Protein AF-A0A060CB45-F1 (afdb_monomer_lite)

Structure (mmCIF, N/CA/C/O backbone):
data_AF-A0A060CB45-F1
#
_entry.id   AF-A0A060CB45-F1
#
loop_
_atom_site.group_PDB
_atom_site.id
_atom_site.type_symbol
_atom_site.label_atom_id
_atom_site.label_alt_id
_atom_site.label_comp_id
_atom_site.label_asym_id
_atom_site.label_entity_id
_atom_site.label_seq_id
_atom_site.pdbx_PDB_ins_code
_atom_site.Cartn_x
_atom_site.Cartn_y
_atom_site.Cartn_z
_atom_site.occupancy
_atom_site.B_iso_or_equiv
_atom_site.auth_seq_id
_atom_site.auth_comp_id
_atom_site.auth_asym_id
_atom_site.auth_atom_id
_atom_site.pdbx_PDB_model_num
ATOM 1 N N . MET A 1 1 ? -55.583 12.728 65.890 1.00 59.62 1 MET A N 1
ATOM 2 C CA . MET A 1 1 ? -54.733 13.606 65.044 1.00 59.62 1 MET A CA 1
ATOM 3 C C . MET A 1 1 ? -53.319 13.067 64.769 1.00 59.62 1 MET A C 1
ATOM 5 O O . MET A 1 1 ? -52.770 13.434 63.740 1.00 59.62 1 MET A O 1
ATOM 9 N N . TYR A 1 2 ? -52.746 12.166 65.583 1.00 54.78 2 TYR A N 1
ATOM 10 C CA . TYR A 1 2 ? -51.365 11.665 65.411 1.00 54.78 2 TYR A CA 1
ATOM 11 C C . TYR A 1 2 ? -51.127 10.718 64.213 1.00 54.78 2 TYR A C 1
ATOM 13 O O . TYR A 1 2 ? -50.103 10.828 63.542 1.00 54.78 2 TYR A O 1
ATOM 21 N N . ALA A 1 3 ? -52.083 9.846 63.871 1.00 57.75 3 ALA A N 1
ATOM 22 C CA . ALA A 1 3 ? -51.916 8.872 62.779 1.00 57.75 3 ALA A CA 1
ATOM 23 C C . ALA A 1 3 ? -51.720 9.521 61.389 1.00 57.75 3 ALA A C 1
ATOM 25 O O . ALA A 1 3 ? -50.944 9.035 60.569 1.00 57.75 3 ALA A O 1
ATOM 26 N N . LYS A 1 4 ? -52.358 10.676 61.142 1.00 62.44 4 LYS A N 1
ATOM 27 C CA . LYS A 1 4 ? -52.249 11.425 59.875 1.00 62.44 4 LYS A CA 1
ATOM 28 C C . LYS A 1 4 ? -50.863 12.058 59.675 1.00 62.44 4 LYS A C 1
ATOM 30 O O . LYS A 1 4 ? -50.455 12.295 58.541 1.00 62.44 4 LYS A O 1
ATOM 35 N N . TRP A 1 5 ? -50.148 12.343 60.764 1.00 57.47 5 TRP A N 1
ATOM 36 C CA . TRP A 1 5 ? -48.820 12.958 60.726 1.00 57.47 5 TRP A CA 1
ATOM 37 C C . TRP A 1 5 ? -47.716 11.920 60.481 1.00 57.47 5 TRP A C 1
ATOM 39 O O . TRP A 1 5 ? -46.849 12.138 59.636 1.00 57.47 5 TRP A O 1
ATOM 49 N N . LEU A 1 6 ? -47.815 10.746 61.115 1.00 58.94 6 LEU A N 1
ATOM 50 C CA . LEU A 1 6 ? -46.889 9.628 60.894 1.00 58.94 6 LEU A CA 1
ATOM 51 C C . LEU A 1 6 ? -46.945 9.097 59.452 1.00 58.94 6 LEU A C 1
ATOM 53 O O . LEU A 1 6 ? -45.901 8.830 58.863 1.00 58.94 6 LEU A O 1
ATOM 57 N N . GLY A 1 7 ? -48.134 9.046 58.838 1.00 64.94 7 GLY A N 1
ATOM 58 C CA . GLY A 1 7 ? -48.280 8.666 57.427 1.00 64.94 7 GLY A CA 1
ATOM 59 C C . GLY A 1 7 ? -47.554 9.611 56.459 1.00 64.94 7 GLY A C 1
ATOM 60 O O . GLY A 1 7 ? -46.911 9.152 55.521 1.00 64.94 7 GLY A O 1
ATOM 61 N N . LYS A 1 8 ? -47.566 10.929 56.712 1.00 63.03 8 LYS A N 1
ATOM 62 C CA . LYS A 1 8 ? -46.838 11.908 55.878 1.00 63.03 8 LYS A CA 1
ATOM 63 C C . LYS A 1 8 ? -45.316 11.777 55.993 1.00 63.03 8 LYS A C 1
ATOM 65 O O . LYS A 1 8 ? -44.622 11.972 55.000 1.00 63.03 8 LYS A O 1
ATOM 70 N N . LEU A 1 9 ? -44.808 11.445 57.181 1.00 61.69 9 LEU A N 1
ATOM 71 C CA . LEU A 1 9 ? -43.382 11.188 57.418 1.00 61.69 9 LEU A CA 1
ATOM 72 C C . LEU A 1 9 ? -42.905 9.874 56.793 1.00 61.69 9 LEU A C 1
ATOM 74 O O . LEU A 1 9 ? -41.759 9.789 56.359 1.00 61.69 9 LEU A O 1
ATOM 78 N N . ASN A 1 10 ? -43.763 8.853 56.742 1.00 67.50 10 ASN A N 1
ATOM 79 C CA . ASN A 1 10 ? -43.416 7.586 56.101 1.00 67.50 10 ASN A CA 1
ATOM 80 C C . ASN A 1 10 ? -43.359 7.739 54.574 1.00 67.50 10 ASN A C 1
ATOM 82 O O . ASN A 1 10 ? -42.375 7.351 53.953 1.00 67.50 10 ASN A O 1
ATOM 86 N N . VAL A 1 11 ? -44.345 8.435 53.995 1.00 67.12 11 VAL A N 1
ATOM 87 C CA . VAL A 1 11 ? -44.376 8.759 52.560 1.00 67.12 11 VAL A CA 1
ATOM 88 C C . VAL A 1 11 ? -43.182 9.630 52.154 1.00 67.12 11 VAL A C 1
ATOM 90 O O . VAL A 1 11 ? -42.580 9.394 51.111 1.00 67.12 11 VAL A O 1
ATOM 93 N N . SER A 1 12 ? -42.777 10.616 52.966 1.00 69.81 12 SER A N 1
ATOM 94 C CA . SER A 1 12 ? -41.615 11.451 52.628 1.00 69.81 12 SER A CA 1
ATOM 95 C C . SER A 1 12 ? -40.293 10.675 52.652 1.00 69.81 12 SER A C 1
ATOM 97 O O . SER A 1 12 ? -39.452 10.894 51.779 1.00 69.81 12 SER A O 1
ATOM 99 N N . LYS A 1 13 ? -40.121 9.739 53.597 1.00 69.19 13 LYS A N 1
ATOM 100 C CA . LYS A 1 13 ? -38.962 8.833 53.652 1.00 69.19 13 LYS A CA 1
ATOM 101 C C . LYS A 1 13 ? -38.937 7.860 52.473 1.00 69.19 13 LYS A C 1
ATOM 103 O O . LYS A 1 13 ? -37.886 7.696 51.864 1.00 69.19 13 LYS A O 1
ATOM 108 N N . GLU A 1 14 ? -40.073 7.270 52.109 1.00 74.25 14 GLU A N 1
ATOM 109 C CA . GLU A 1 14 ? -40.184 6.388 50.937 1.00 74.25 14 GLU A CA 1
ATOM 110 C C . GLU A 1 14 ? -39.844 7.125 49.635 1.00 74.25 14 GLU A C 1
ATOM 112 O O . GLU A 1 14 ? -39.063 6.627 48.824 1.00 74.25 14 GLU A O 1
ATOM 117 N N . VAL A 1 15 ? -40.334 8.357 49.468 1.00 72.50 15 VAL A N 1
ATOM 118 C CA . VAL A 1 15 ? -40.011 9.198 48.306 1.00 72.50 15 VAL A CA 1
ATOM 119 C C . VAL A 1 15 ? -38.529 9.586 48.282 1.00 72.50 15 VAL A C 1
ATOM 121 O O . VAL A 1 15 ? -37.917 9.590 47.214 1.00 72.50 15 VAL A O 1
ATOM 124 N N . TYR A 1 16 ? -37.928 9.900 49.434 1.00 76.38 16 TYR A N 1
ATOM 125 C CA . TYR A 1 16 ? -36.497 10.205 49.527 1.00 76.38 16 TYR A CA 1
ATOM 126 C C . TYR A 1 16 ? -35.634 8.985 49.172 1.00 76.38 16 TYR A C 1
ATOM 128 O O . TYR A 1 16 ? -34.713 9.099 48.364 1.00 76.38 16 TYR A O 1
ATOM 136 N N . ASN A 1 17 ? -35.988 7.807 49.690 1.00 80.00 17 ASN A N 1
ATOM 137 C CA . ASN A 1 17 ? -35.312 6.548 49.387 1.00 80.00 17 ASN A CA 1
ATOM 138 C C . ASN A 1 17 ? -35.435 6.188 47.901 1.00 80.00 17 ASN A C 1
ATOM 140 O O . ASN A 1 17 ? -34.450 5.793 47.287 1.00 80.00 17 ASN A O 1
ATOM 144 N N . MET A 1 18 ? -36.602 6.400 47.287 1.00 79.62 18 MET A N 1
ATOM 145 C CA . MET A 1 18 ? -36.808 6.157 45.856 1.00 79.62 18 MET A CA 1
ATOM 146 C C . MET A 1 18 ? -35.957 7.088 44.979 1.00 79.62 18 MET A C 1
ATOM 148 O O . MET A 1 18 ? -35.384 6.646 43.986 1.00 79.62 18 MET A O 1
ATOM 152 N N . LYS A 1 19 ? -35.806 8.362 45.367 1.00 79.81 19 LYS A N 1
ATOM 153 C CA . LYS A 1 19 ? -34.902 9.304 44.685 1.00 79.81 19 LYS A CA 1
ATOM 154 C C . LYS A 1 19 ? -33.435 8.912 44.853 1.00 79.81 19 LYS A C 1
ATOM 156 O O . LYS A 1 19 ? -32.686 8.975 43.884 1.00 79.81 19 LYS A O 1
ATOM 161 N N . ALA A 1 20 ? -33.032 8.481 46.047 1.00 80.25 20 ALA A N 1
ATOM 162 C CA . ALA A 1 20 ? -31.672 8.016 46.311 1.00 80.25 20 ALA A CA 1
ATOM 163 C C . ALA A 1 20 ? -31.335 6.751 45.502 1.00 80.25 20 ALA A C 1
ATOM 165 O O . ALA A 1 20 ? -30.271 6.678 44.893 1.00 80.25 20 ALA A O 1
ATOM 166 N N . VAL A 1 21 ? -32.270 5.799 45.418 1.00 83.06 21 VAL A N 1
ATOM 167 C CA . VAL A 1 21 ? -32.146 4.592 44.586 1.00 83.06 21 VAL A CA 1
ATOM 168 C C . VAL A 1 21 ? -32.058 4.959 43.105 1.00 83.06 21 VAL A C 1
ATOM 170 O O . VAL A 1 21 ? -31.190 4.451 42.402 1.00 83.06 21 VAL A O 1
ATOM 173 N N . PHE A 1 22 ? -32.888 5.892 42.634 1.00 81.88 22 PHE A N 1
ATOM 174 C CA . PHE A 1 22 ? -32.831 6.374 41.255 1.00 81.88 22 PHE A CA 1
ATOM 175 C C . PHE A 1 22 ? -31.478 7.028 40.926 1.00 81.88 22 PHE A C 1
ATOM 177 O O . PHE A 1 22 ? -30.876 6.713 39.904 1.00 81.88 22 PHE A O 1
ATOM 184 N N . VAL A 1 23 ? -30.948 7.878 41.811 1.00 84.19 23 VAL A N 1
ATOM 185 C CA . VAL A 1 23 ? -29.626 8.512 41.642 1.00 84.19 23 VAL A CA 1
ATOM 186 C C . VAL A 1 23 ? -28.489 7.484 41.670 1.00 84.19 23 VAL A C 1
ATOM 188 O O . VAL A 1 23 ? -27.546 7.600 40.883 1.00 84.19 23 VAL A O 1
ATOM 191 N N . ALA A 1 24 ? -28.580 6.458 42.520 1.00 84.69 24 ALA A N 1
ATOM 192 C CA . ALA A 1 24 ? -27.600 5.374 42.575 1.00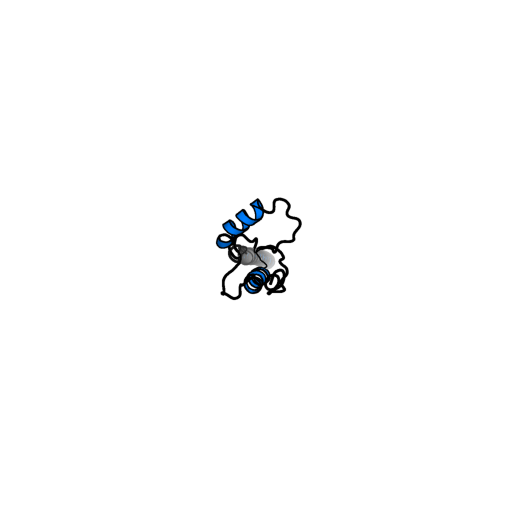 84.69 24 ALA A CA 1
ATOM 193 C C . ALA A 1 24 ? -27.604 4.535 41.286 1.00 84.69 24 ALA A C 1
ATOM 195 O O . ALA A 1 24 ? -26.541 4.261 40.731 1.00 84.69 24 ALA A O 1
ATOM 196 N N . ILE A 1 25 ? -28.789 4.200 40.762 1.00 86.19 25 ILE A N 1
ATOM 197 C CA . ILE A 1 25 ? -28.942 3.482 39.489 1.00 86.19 25 ILE A CA 1
ATOM 198 C C . ILE A 1 25 ? -28.383 4.319 38.336 1.00 86.19 25 ILE A C 1
ATOM 200 O O . ILE A 1 25 ? -27.604 3.808 37.540 1.00 86.19 25 ILE A O 1
ATOM 204 N N . MET A 1 26 ? -28.709 5.611 38.264 1.00 83.19 26 MET A N 1
ATOM 205 C CA . MET A 1 26 ? -28.212 6.481 37.192 1.00 83.19 26 MET A CA 1
ATOM 206 C C . MET A 1 26 ? -26.689 6.654 37.246 1.00 83.19 26 MET A C 1
ATOM 208 O O . MET A 1 26 ? -26.035 6.592 36.210 1.00 83.19 26 MET A O 1
ATOM 212 N N . SER A 1 27 ? -26.107 6.784 38.441 1.00 79.50 27 SER A N 1
ATOM 213 C CA . SER A 1 27 ? -24.646 6.828 38.616 1.00 79.50 27 SER A CA 1
ATOM 214 C C . SER A 1 27 ? -23.973 5.528 38.162 1.00 79.50 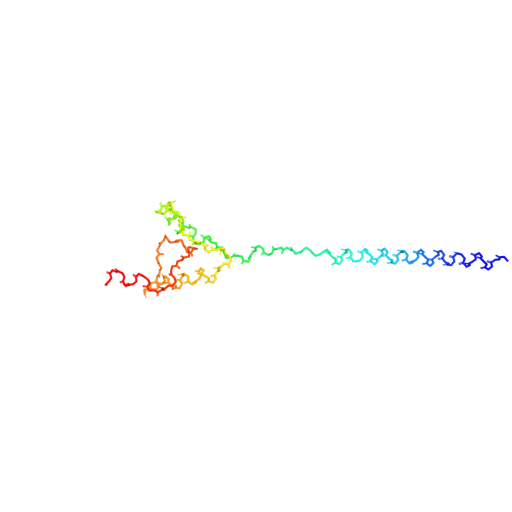27 SER A C 1
ATOM 216 O O . SER A 1 27 ? -22.934 5.562 37.504 1.00 79.50 27 SER A O 1
ATOM 218 N N . PHE A 1 28 ? -24.588 4.378 38.455 1.00 79.31 28 PHE A N 1
ATOM 219 C CA . PHE A 1 28 ? -24.098 3.074 38.009 1.00 79.31 28 PHE A CA 1
ATOM 220 C C . PHE A 1 28 ? -24.219 2.904 36.487 1.00 79.31 28 PHE A C 1
ATOM 222 O O . PHE A 1 28 ? -23.293 2.419 35.847 1.00 79.31 28 PHE A O 1
ATOM 229 N N . LEU A 1 29 ? -25.310 3.377 35.879 1.00 79.81 29 LEU A N 1
ATOM 230 C CA . LEU A 1 29 ? -25.504 3.341 34.426 1.00 79.81 29 LEU A CA 1
ATOM 231 C C . LEU A 1 29 ? -24.500 4.231 33.677 1.00 79.81 29 LEU A C 1
ATOM 233 O O . LEU A 1 29 ? -23.981 3.819 32.644 1.00 79.81 29 LEU A O 1
ATOM 237 N N . VAL A 1 30 ? -24.170 5.412 34.204 1.00 78.25 30 VAL A N 1
ATOM 238 C CA . VAL A 1 30 ? -23.133 6.290 33.626 1.00 78.25 30 VAL A CA 1
ATOM 239 C C . VAL A 1 30 ? -21.747 5.635 33.696 1.00 78.25 30 VAL A C 1
ATOM 241 O O . VAL A 1 30 ? -20.973 5.712 32.741 1.00 78.25 30 VAL A O 1
ATOM 244 N N . PHE A 1 31 ? -21.453 4.927 34.790 1.00 72.44 31 PHE A N 1
ATOM 245 C CA . PHE A 1 31 ? -20.225 4.142 34.927 1.00 72.44 31 PHE A CA 1
ATOM 246 C C . PHE A 1 31 ? -20.159 2.983 33.916 1.00 72.44 31 PHE A C 1
ATOM 248 O O . PHE A 1 31 ? -19.118 2.769 33.300 1.00 72.44 31 PHE A O 1
ATOM 255 N N . LEU A 1 32 ? -21.276 2.285 33.671 1.00 69.12 32 LEU A N 1
ATOM 256 C CA . LEU A 1 32 ? -21.343 1.184 32.698 1.00 69.12 32 LEU A CA 1
ATOM 257 C C . LEU A 1 32 ? -21.168 1.628 31.236 1.00 69.12 32 LEU A C 1
ATOM 259 O O . LEU A 1 32 ? -20.725 0.830 30.416 1.00 69.12 32 LEU A O 1
ATOM 263 N N . PHE A 1 33 ? -21.478 2.882 30.902 1.00 65.38 33 PHE A N 1
ATOM 264 C CA . PHE A 1 33 ? -21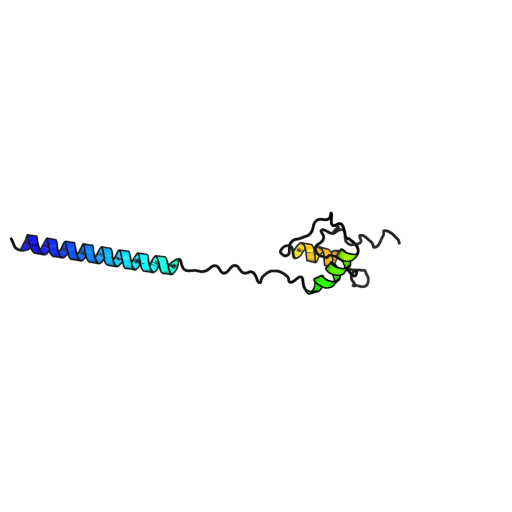.281 3.425 29.550 1.00 65.38 33 PHE A CA 1
ATOM 265 C C . PHE A 1 33 ? -19.883 4.009 29.303 1.00 65.38 33 PHE A C 1
ATOM 267 O O . PHE A 1 33 ? -19.590 4.453 28.193 1.00 65.38 33 PHE A O 1
ATOM 274 N N . SER A 1 34 ? -18.994 3.983 30.299 1.00 66.69 34 SER A N 1
ATOM 275 C CA . SER A 1 34 ? -17.635 4.520 30.181 1.00 66.69 34 SER A CA 1
ATOM 276 C C . SER A 1 34 ? -16.660 3.456 29.672 1.00 66.69 34 SER A C 1
ATOM 278 O O . SER A 1 34 ? -15.690 3.105 30.337 1.00 66.69 34 SER A O 1
ATOM 280 N N . THR A 1 35 ? -16.917 2.916 28.483 1.00 63.59 35 THR A N 1
ATOM 281 C CA . THR A 1 35 ? -15.930 2.110 27.757 1.00 63.59 35 THR A CA 1
ATOM 282 C C . THR A 1 35 ? -15.366 2.937 26.614 1.00 63.59 35 THR A C 1
ATOM 284 O O . THR A 1 35 ? -16.055 3.195 25.626 1.00 63.59 35 THR A O 1
ATOM 287 N N . GLU A 1 36 ? -14.103 3.344 26.723 1.00 65.06 36 GLU A N 1
ATOM 288 C CA . GLU A 1 36 ? -13.369 3.868 25.576 1.00 65.06 36 GLU A CA 1
ATOM 289 C C . GLU A 1 36 ? -13.144 2.729 24.574 1.00 65.06 36 GLU A C 1
ATOM 291 O O . GLU A 1 36 ? -12.354 1.814 24.812 1.00 65.06 36 GLU A O 1
ATOM 296 N N . VAL A 1 37 ? -13.814 2.786 23.421 1.00 63.00 37 VAL A N 1
ATOM 297 C CA . VAL A 1 37 ? -13.378 2.029 22.245 1.00 63.00 37 VAL A CA 1
ATOM 298 C C . VAL A 1 37 ? -12.125 2.727 21.733 1.00 63.00 37 VAL A C 1
ATOM 300 O O . VAL A 1 37 ? -12.200 3.639 20.910 1.00 63.00 37 VAL A O 1
ATOM 303 N N . LYS A 1 38 ? -10.951 2.335 22.238 1.00 62.62 38 LYS A N 1
ATOM 304 C CA . LYS A 1 38 ? -9.698 2.735 21.598 1.00 62.62 38 LYS A CA 1
ATOM 305 C C . LYS A 1 38 ? -9.665 2.077 20.227 1.00 62.62 38 LYS A C 1
ATOM 307 O O . LYS A 1 38 ? -9.549 0.857 20.111 1.00 62.62 38 LYS A O 1
ATOM 312 N N . ALA A 1 39 ? -9.860 2.886 19.188 1.00 59.00 39 ALA A N 1
ATOM 313 C CA . ALA A 1 39 ? -9.745 2.438 17.814 1.00 59.00 39 ALA A CA 1
ATOM 314 C C . ALA A 1 39 ? -8.353 1.819 17.627 1.00 59.00 39 ALA A C 1
ATOM 316 O O . ALA A 1 39 ? -7.334 2.464 17.851 1.00 59.00 39 ALA A O 1
ATOM 317 N N . GLN A 1 40 ? -8.333 0.538 17.270 1.00 54.19 40 GLN A N 1
ATOM 318 C CA . GLN A 1 40 ? -7.122 -0.239 17.052 1.00 54.19 40 GLN A CA 1
ATOM 319 C C . GLN A 1 40 ? -6.433 0.238 15.766 1.00 54.19 40 GLN A C 1
ATOM 321 O O . GLN A 1 40 ? -6.719 -0.260 14.676 1.00 54.19 40 GLN A O 1
ATOM 326 N N . GLU A 1 41 ? -5.568 1.241 15.891 1.00 56.81 41 GLU A N 1
ATOM 327 C CA . GLU A 1 41 ? -4.780 1.800 14.786 1.00 56.81 41 GLU A CA 1
ATOM 328 C C . GLU A 1 41 ? -3.572 0.907 14.425 1.00 56.81 41 GLU A C 1
ATOM 330 O O . GLU A 1 41 ? -3.086 0.938 13.296 1.00 56.81 41 GLU A O 1
ATOM 335 N N . ASP A 1 42 ? -3.204 -0.022 15.314 1.00 54.03 42 ASP A N 1
ATOM 336 C CA . ASP A 1 42 ? -2.038 -0.915 15.191 1.00 54.03 42 ASP A CA 1
ATOM 337 C C . ASP A 1 42 ? -2.248 -2.157 14.298 1.00 54.03 42 ASP A C 1
ATOM 339 O O . ASP A 1 42 ? -1.419 -3.064 14.279 1.00 54.03 42 ASP A O 1
ATOM 343 N N . ARG A 1 43 ? -3.362 -2.257 13.558 1.00 57.72 43 ARG A N 1
ATOM 344 C CA . ARG A 1 43 ? -3.654 -3.419 12.683 1.00 57.72 43 ARG A CA 1
ATOM 345 C C . ARG A 1 43 ? -3.338 -3.210 11.206 1.00 57.72 43 ARG A C 1
ATOM 347 O O . ARG A 1 43 ? -3.740 -4.030 10.381 1.00 57.72 43 ARG A O 1
ATOM 354 N N . TYR A 1 44 ? -2.659 -2.129 10.842 1.00 66.06 44 TYR A N 1
ATOM 355 C CA . TYR A 1 44 ? -2.290 -1.899 9.448 1.00 66.06 44 TYR A CA 1
ATOM 356 C C . TYR A 1 44 ? -0.880 -2.395 9.168 1.00 66.06 44 TYR A C 1
ATOM 358 O O . TYR A 1 44 ? 0.051 -2.138 9.924 1.00 66.06 44 TYR A O 1
ATOM 366 N N . PHE A 1 45 ? -0.739 -3.100 8.050 1.00 72.25 45 PHE A N 1
ATOM 367 C CA . PHE A 1 45 ? 0.551 -3.515 7.526 1.00 72.25 45 PHE A CA 1
ATOM 368 C C . PHE A 1 45 ? 1.461 -2.285 7.338 1.00 72.25 45 PHE A C 1
ATOM 370 O O . PHE A 1 45 ? 1.064 -1.299 6.703 1.00 72.25 45 PHE A O 1
ATOM 377 N N . SER A 1 46 ? 2.663 -2.330 7.925 1.00 83.38 46 SER A N 1
ATOM 378 C CA . SER A 1 46 ? 3.658 -1.263 7.776 1.00 83.38 46 SER A CA 1
ATOM 379 C C . SER A 1 46 ? 4.216 -1.262 6.356 1.00 83.38 46 SER A C 1
ATOM 381 O O . SER A 1 46 ? 4.630 -2.296 5.844 1.00 83.38 46 SER A O 1
ATOM 383 N N . LEU A 1 47 ? 4.263 -0.085 5.730 1.00 85.69 47 LEU A N 1
ATOM 384 C CA . LEU A 1 47 ? 4.837 0.098 4.392 1.00 85.69 47 LEU A CA 1
ATOM 385 C C . LEU A 1 47 ? 6.336 0.410 4.413 1.00 85.69 47 LEU A C 1
ATOM 387 O O . LEU A 1 47 ? 6.905 0.678 3.360 1.00 85.69 47 LEU A O 1
ATOM 391 N N . GLU A 1 48 ? 6.966 0.429 5.587 1.00 89.81 48 GLU A N 1
ATOM 392 C CA . GLU A 1 48 ? 8.355 0.870 5.746 1.00 89.81 48 GLU A CA 1
ATOM 393 C C . GLU A 1 48 ? 9.319 0.074 4.856 1.00 89.81 48 GLU A C 1
ATOM 395 O O . GLU A 1 48 ? 10.106 0.666 4.122 1.00 89.81 48 GLU A O 1
ATOM 400 N N . GLY A 1 49 ? 9.155 -1.252 4.793 1.00 87.06 49 GLY A N 1
ATOM 401 C CA . GLY A 1 49 ? 9.955 -2.118 3.918 1.00 87.06 49 GLY A CA 1
ATOM 402 C C . GLY A 1 49 ? 9.737 -1.900 2.414 1.00 87.06 49 GLY A C 1
ATOM 403 O O . GLY A 1 49 ? 10.558 -2.335 1.615 1.00 87.06 49 GLY A O 1
ATOM 404 N N . PHE A 1 50 ? 8.665 -1.212 2.007 1.00 90.06 50 PHE A N 1
ATOM 405 C CA . PHE A 1 50 ? 8.398 -0.869 0.604 1.00 90.06 50 PHE A CA 1
ATOM 406 C C . PHE A 1 50 ? 8.745 0.579 0.261 1.00 90.06 50 PHE A C 1
ATOM 408 O O . PHE A 1 50 ? 8.685 0.954 -0.911 1.00 90.06 50 PHE A O 1
ATOM 415 N N . TYR A 1 51 ? 9.092 1.403 1.253 1.00 91.69 51 TYR A N 1
ATOM 416 C CA . TYR A 1 51 ? 9.249 2.840 1.062 1.00 91.69 51 TYR A CA 1
ATOM 417 C C . TYR A 1 51 ? 10.338 3.182 0.043 1.00 91.69 51 TYR A C 1
ATOM 419 O O . TYR A 1 51 ? 10.093 4.001 -0.838 1.00 91.69 51 TYR A O 1
ATOM 427 N N . ASP A 1 52 ? 11.498 2.529 0.126 1.00 93.62 52 ASP A N 1
ATOM 428 C CA . ASP A 1 52 ? 12.626 2.770 -0.781 1.00 93.62 52 ASP A CA 1
ATOM 429 C C . ASP A 1 52 ? 12.263 2.457 -2.243 1.00 93.62 52 ASP A C 1
ATOM 431 O O . ASP A 1 52 ? 12.385 3.307 -3.127 1.00 93.62 52 ASP A O 1
ATOM 435 N N . GLY A 1 53 ? 11.671 1.283 -2.487 1.00 90.81 53 GLY A N 1
ATOM 436 C CA . GLY A 1 53 ? 11.230 0.886 -3.824 1.00 90.81 53 GLY A CA 1
ATOM 437 C C . GLY A 1 53 ? 10.151 1.810 -4.399 1.00 90.81 53 GLY A C 1
ATOM 438 O O . GLY A 1 53 ? 10.235 2.212 -5.558 1.00 90.81 53 GLY A O 1
ATOM 439 N N . ILE A 1 54 ? 9.181 2.220 -3.573 1.00 91.38 54 ILE A N 1
ATOM 440 C CA . ILE A 1 54 ? 8.150 3.198 -3.951 1.00 91.38 54 ILE A CA 1
ATOM 441 C C . ILE A 1 54 ? 8.782 4.565 -4.239 1.00 91.38 54 ILE A C 1
ATOM 443 O O . ILE A 1 54 ? 8.352 5.264 -5.158 1.00 91.38 54 ILE A O 1
ATOM 447 N N . HIS A 1 55 ? 9.768 4.985 -3.446 1.00 92.56 55 HIS A N 1
ATOM 448 C CA . HIS A 1 55 ? 10.452 6.257 -3.636 1.00 92.56 55 HIS A CA 1
ATOM 449 C C . HIS A 1 55 ? 11.160 6.289 -4.991 1.00 92.56 55 HIS A C 1
ATOM 451 O O . HIS A 1 55 ? 10.912 7.209 -5.771 1.00 92.56 55 HIS A O 1
ATOM 457 N N . HIS A 1 56 ? 11.939 5.255 -5.314 1.00 91.44 56 HIS A N 1
ATOM 458 C CA . HIS A 1 56 ? 12.595 5.134 -6.614 1.00 91.44 56 HIS A CA 1
ATOM 459 C C . HIS A 1 56 ? 11.600 5.065 -7.775 1.00 91.44 56 HIS A C 1
ATOM 461 O O . HIS A 1 56 ? 11.751 5.820 -8.735 1.00 91.44 56 HIS A O 1
ATOM 467 N N . TRP A 1 57 ? 10.523 4.280 -7.652 1.00 88.81 57 TRP A N 1
ATOM 468 C CA . TRP A 1 57 ? 9.454 4.251 -8.656 1.00 88.81 57 TRP A CA 1
ATOM 469 C C . TRP A 1 57 ? 8.911 5.655 -8.964 1.00 88.81 57 TRP A C 1
ATOM 471 O O . TRP A 1 57 ? 8.712 6.023 -10.123 1.00 88.81 57 TRP A O 1
ATOM 481 N N . ASN A 1 58 ? 8.694 6.468 -7.924 1.00 89.00 58 ASN A N 1
ATOM 482 C CA . ASN A 1 58 ? 8.147 7.819 -8.059 1.00 89.00 58 ASN A CA 1
ATOM 483 C C . ASN A 1 58 ? 9.115 8.808 -8.726 1.00 89.00 58 ASN A C 1
ATOM 485 O O . ASN A 1 58 ? 8.654 9.770 -9.343 1.00 89.00 58 ASN A O 1
ATOM 489 N N . LEU A 1 59 ? 10.431 8.610 -8.592 1.00 90.38 59 LEU A N 1
ATOM 490 C CA . LEU A 1 59 ? 11.427 9.449 -9.267 1.00 90.38 59 LEU A CA 1
ATOM 491 C C . LEU A 1 59 ? 11.377 9.250 -10.787 1.00 90.38 59 LEU A C 1
ATOM 493 O O . LEU A 1 59 ? 11.504 10.220 -11.539 1.00 90.38 59 LEU A O 1
ATOM 497 N N . GLU A 1 60 ? 11.136 8.012 -11.220 1.00 82.25 60 GLU A N 1
ATOM 498 C CA . GLU A 1 60 ? 11.000 7.629 -12.627 1.00 82.25 60 GLU A CA 1
ATOM 499 C C . GLU A 1 60 ? 9.611 7.995 -13.190 1.00 82.25 60 GLU A C 1
ATOM 501 O O . GLU A 1 60 ? 9.497 8.445 -14.331 1.00 82.25 60 GLU A O 1
ATOM 506 N N . HIS A 1 61 ? 8.556 7.914 -12.370 1.00 80.88 61 HIS A N 1
ATOM 507 C CA . HIS A 1 61 ? 7.159 8.110 -12.781 1.00 80.88 61 HIS A CA 1
ATOM 508 C C . HIS A 1 61 ? 6.529 9.357 -12.142 1.00 80.88 61 HIS A C 1
ATOM 510 O O . HIS A 1 61 ? 5.640 9.283 -11.288 1.00 80.88 61 HIS A O 1
ATOM 516 N N . LYS A 1 62 ? 6.973 10.538 -12.590 1.00 76.94 62 LYS A N 1
ATOM 517 C CA . LYS A 1 62 ? 6.574 11.841 -12.015 1.00 76.94 62 LYS A CA 1
ATOM 518 C C . LYS A 1 62 ? 5.073 12.143 -12.104 1.00 76.94 62 LYS A C 1
ATOM 520 O O . LYS A 1 62 ? 4.539 12.848 -11.249 1.00 76.94 62 LYS A O 1
ATOM 525 N N . ILE A 1 63 ? 4.387 11.626 -13.124 1.00 75.50 63 ILE A N 1
ATOM 526 C CA . ILE A 1 63 ? 2.941 11.794 -13.313 1.00 75.50 63 ILE A CA 1
ATOM 527 C C . ILE A 1 63 ? 2.251 10.475 -12.963 1.00 75.50 63 ILE A C 1
ATOM 529 O O . ILE A 1 63 ? 2.381 9.483 -13.674 1.00 75.50 63 ILE A O 1
ATOM 533 N N . ARG A 1 64 ? 1.491 10.470 -11.864 1.00 72.38 64 ARG A N 1
ATOM 534 C CA . ARG A 1 64 ? 0.815 9.272 -11.345 1.00 72.38 64 ARG A CA 1
ATOM 535 C C . ARG A 1 64 ? -0.667 9.294 -11.700 1.00 72.38 64 ARG A C 1
ATOM 537 O O . ARG A 1 64 ? -1.480 9.809 -10.941 1.00 72.38 64 ARG A O 1
ATOM 544 N N . GLN A 1 65 ? -1.010 8.736 -12.859 1.00 80.38 65 GLN A N 1
ATOM 545 C CA . GLN A 1 65 ? -2.402 8.539 -13.294 1.00 80.38 65 GLN A CA 1
ATOM 546 C C . GLN A 1 65 ? -2.880 7.087 -13.108 1.00 80.38 65 GLN A C 1
ATOM 548 O O . GLN A 1 65 ? -3.728 6.604 -13.852 1.00 80.38 65 GLN A O 1
ATOM 553 N N . TYR A 1 66 ? -2.343 6.375 -12.114 1.00 84.25 66 TYR A N 1
ATOM 554 C CA . TYR A 1 66 ? -2.729 4.998 -11.798 1.00 84.25 66 TYR A CA 1
ATOM 555 C C . TYR A 1 66 ? -3.388 4.905 -10.415 1.00 84.25 66 TYR A C 1
ATOM 557 O O . TYR A 1 66 ? -3.103 5.691 -9.508 1.00 84.25 66 TYR A O 1
ATOM 565 N N . LYS A 1 67 ? -4.301 3.941 -10.252 1.00 89.81 67 LYS A N 1
ATOM 566 C CA . LYS A 1 67 ? -4.972 3.680 -8.969 1.00 89.81 67 LYS A CA 1
ATOM 567 C C . LYS A 1 67 ? -4.005 3.007 -7.995 1.00 89.81 67 LYS A C 1
ATOM 569 O O . L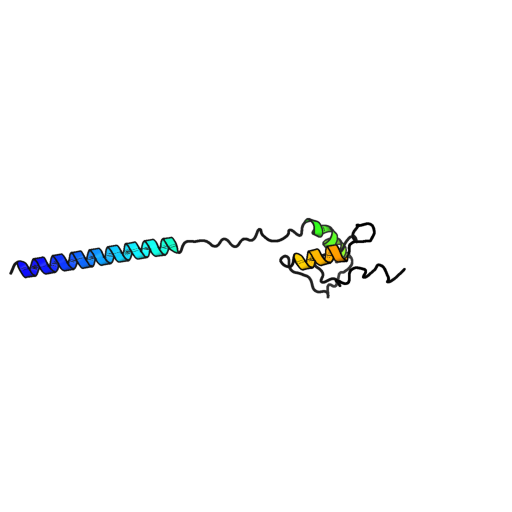YS A 1 67 ? -3.150 2.234 -8.418 1.00 89.81 67 LYS A O 1
ATOM 574 N N . ARG A 1 68 ? -4.177 3.255 -6.694 1.00 91.62 68 ARG A N 1
ATOM 575 C CA . ARG A 1 68 ? -3.417 2.591 -5.625 1.00 91.62 68 ARG A CA 1
ATOM 576 C C . ARG A 1 68 ? -4.350 1.971 -4.593 1.00 91.62 68 ARG A C 1
ATOM 578 O O . ARG A 1 68 ? -5.370 2.566 -4.247 1.00 91.62 68 ARG A O 1
ATOM 585 N N . TYR A 1 69 ? -3.974 0.803 -4.099 1.00 91.38 69 TYR A N 1
ATOM 586 C CA . TYR A 1 69 ? -4.579 0.140 -2.959 1.00 91.38 69 TYR A CA 1
ATOM 587 C C . TYR A 1 69 ? -4.306 0.915 -1.667 1.00 91.38 69 TYR A C 1
ATOM 589 O O . TYR A 1 69 ? -3.225 1.470 -1.453 1.00 91.38 69 TYR A O 1
ATOM 597 N N . GLY A 1 70 ? -5.301 0.953 -0.783 1.00 89.56 70 GLY A N 1
ATOM 598 C CA . GLY A 1 70 ? -5.127 1.480 0.567 1.00 89.56 70 GLY A CA 1
ATOM 599 C C . GLY A 1 70 ? -4.359 0.506 1.464 1.00 89.56 70 GLY A C 1
ATOM 600 O O . GLY A 1 70 ? -4.347 -0.697 1.228 1.00 89.56 70 GLY A O 1
ATOM 601 N N . LYS A 1 71 ? -3.805 0.996 2.581 1.00 85.81 71 LYS A N 1
ATOM 602 C CA . LYS A 1 71 ? -3.064 0.174 3.569 1.00 85.81 71 LYS A CA 1
ATOM 603 C C . LYS A 1 71 ? -3.855 -1.020 4.134 1.00 85.81 71 LYS A C 1
ATOM 605 O O . LYS A 1 71 ? -3.271 -1.954 4.668 1.00 85.81 71 LYS A O 1
ATOM 610 N N . LYS A 1 72 ? -5.188 -0.975 4.049 1.00 86.38 72 LYS A N 1
ATOM 611 C CA . LYS A 1 72 ? -6.104 -2.036 4.503 1.00 86.38 72 LYS A CA 1
ATOM 612 C C . LYS A 1 72 ? -6.258 -3.178 3.499 1.00 86.38 72 LYS A C 1
ATOM 614 O O . LYS A 1 72 ? -6.707 -4.253 3.874 1.00 86.38 72 LYS A O 1
ATOM 619 N N . GLN A 1 73 ? -5.898 -2.949 2.243 1.00 89.25 73 GLN A N 1
ATOM 620 C CA . GLN A 1 73 ? -6.065 -3.894 1.140 1.00 89.25 73 GLN A CA 1
ATOM 621 C C . GLN A 1 73 ? -4.852 -4.825 1.044 1.00 89.25 73 GLN A C 1
ATOM 623 O O . GLN A 1 73 ? -4.181 -4.930 0.021 1.00 89.25 73 GLN A O 1
ATOM 628 N N . VAL A 1 74 ? -4.526 -5.461 2.175 1.00 88.69 74 VAL A N 1
ATOM 629 C CA . VAL A 1 74 ? -3.336 -6.314 2.322 1.00 88.69 74 VAL A CA 1
ATOM 630 C C . VAL A 1 74 ? -3.412 -7.519 1.391 1.00 88.69 74 VAL A C 1
ATOM 632 O O . VAL A 1 74 ? -2.395 -7.929 0.845 1.00 88.69 74 VAL A O 1
ATOM 635 N N . ARG A 1 75 ? -4.612 -8.067 1.170 1.00 89.50 75 ARG A N 1
ATOM 636 C CA . ARG A 1 75 ? -4.821 -9.201 0.264 1.00 89.50 75 ARG A CA 1
ATOM 637 C C . ARG A 1 75 ? -4.440 -8.838 -1.169 1.00 89.50 75 ARG A C 1
ATOM 639 O O . ARG A 1 75 ? -3.793 -9.631 -1.840 1.00 89.50 75 ARG A O 1
ATOM 646 N N . GLU A 1 76 ? -4.838 -7.662 -1.630 1.00 90.25 76 GLU A N 1
ATOM 647 C CA . GLU A 1 76 ? -4.561 -7.180 -2.978 1.00 90.25 76 GLU A CA 1
ATOM 648 C C . GLU A 1 76 ? -3.077 -6.835 -3.155 1.00 90.25 76 GLU A C 1
ATOM 650 O O . GLU A 1 76 ? -2.469 -7.222 -4.148 1.00 90.25 76 GLU A O 1
ATOM 655 N N . ILE A 1 77 ? -2.455 -6.212 -2.150 1.00 89.56 77 ILE A N 1
ATOM 656 C CA . ILE A 1 77 ? -1.005 -5.957 -2.144 1.00 89.56 77 ILE A CA 1
ATOM 657 C C . ILE A 1 77 ? -0.214 -7.280 -2.129 1.00 89.56 77 ILE A C 1
ATOM 659 O O . ILE A 1 77 ? 0.778 -7.419 -2.840 1.00 89.56 77 ILE A O 1
ATOM 663 N N . ALA A 1 78 ? -0.657 -8.285 -1.369 1.00 89.50 78 ALA A N 1
ATOM 664 C CA . ALA A 1 78 ? -0.043 -9.614 -1.373 1.00 89.50 78 ALA A CA 1
ATOM 665 C C . ALA A 1 78 ? -0.237 -10.338 -2.714 1.00 89.50 78 ALA A C 1
ATOM 667 O O . ALA A 1 78 ? 0.672 -11.026 -3.177 1.00 89.50 78 ALA A O 1
ATOM 668 N N . ALA A 1 79 ? -1.388 -10.152 -3.367 1.00 88.88 79 ALA A N 1
ATOM 669 C CA . ALA A 1 79 ? -1.622 -10.674 -4.707 1.00 88.88 79 ALA A CA 1
ATOM 670 C C . ALA A 1 79 ? -0.648 -10.063 -5.725 1.00 88.88 79 ALA A C 1
ATOM 672 O O . ALA A 1 79 ? -0.122 -10.805 -6.546 1.00 88.88 79 ALA A O 1
ATOM 673 N N . ASN A 1 80 ? -0.325 -8.765 -5.625 1.00 89.75 80 ASN A N 1
ATOM 674 C CA . ASN A 1 80 ? 0.722 -8.149 -6.448 1.00 89.75 80 ASN A CA 1
ATOM 675 C C . ASN A 1 80 ? 2.090 -8.827 -6.248 1.00 89.75 80 ASN A C 1
ATOM 677 O O . ASN A 1 80 ? 2.783 -9.095 -7.224 1.00 89.75 80 ASN A O 1
ATOM 681 N N . LEU A 1 81 ? 2.479 -9.130 -5.003 1.00 88.75 81 LEU A N 1
ATOM 682 C CA . LEU A 1 81 ? 3.761 -9.789 -4.711 1.00 88.75 81 LEU A CA 1
ATOM 683 C C . LEU A 1 81 ? 3.845 -11.188 -5.321 1.00 88.75 81 LEU A C 1
ATOM 685 O O . LEU A 1 81 ? 4.859 -11.528 -5.921 1.00 88.75 81 LEU A O 1
ATOM 689 N N . ILE A 1 82 ? 2.787 -11.990 -5.190 1.00 89.12 82 ILE A N 1
ATOM 690 C CA . ILE A 1 82 ? 2.728 -13.315 -5.823 1.00 89.12 82 ILE A CA 1
ATOM 691 C C . ILE A 1 82 ? 2.752 -13.151 -7.343 1.00 89.12 82 ILE A C 1
ATOM 693 O O . ILE A 1 82 ? 3.454 -13.880 -8.035 1.00 89.12 82 ILE A O 1
ATOM 697 N N . ALA A 1 83 ? 2.018 -12.163 -7.859 1.00 86.25 83 ALA A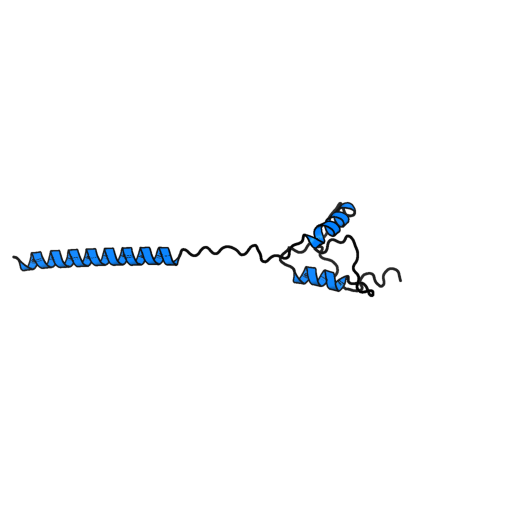 N 1
ATOM 698 C CA . ALA A 1 83 ? 1.852 -12.007 -9.288 1.00 86.25 83 ALA A CA 1
ATOM 699 C C . ALA A 1 83 ? 3.132 -11.579 -10.025 1.00 86.25 83 ALA A C 1
ATOM 701 O O . ALA A 1 83 ? 3.324 -11.908 -11.194 1.00 86.25 83 ALA A O 1
ATOM 702 N N . TYR A 1 84 ? 4.016 -10.857 -9.349 1.00 85.50 84 TYR A N 1
ATOM 703 C CA . TYR A 1 84 ? 5.262 -10.353 -9.924 1.00 85.50 84 TYR A CA 1
ATOM 704 C C . TYR A 1 84 ? 6.494 -11.107 -9.413 1.00 85.50 84 TYR A C 1
ATOM 706 O O . TYR A 1 84 ? 7.602 -10.577 -9.480 1.00 85.50 84 TYR A O 1
ATOM 714 N N . GLN A 1 85 ? 6.319 -12.321 -8.887 1.00 88.56 85 GLN A N 1
ATOM 715 C CA . GLN A 1 85 ? 7.451 -13.193 -8.610 1.00 88.56 85 GLN A CA 1
ATOM 716 C C . GLN A 1 85 ? 8.022 -13.721 -9.934 1.00 88.56 85 GLN A C 1
ATOM 718 O O . GLN A 1 85 ? 7.294 -14.227 -10.786 1.00 88.56 85 GLN A O 1
ATOM 723 N N . ASN A 1 86 ? 9.330 -13.579 -10.106 1.00 85.00 86 ASN A N 1
ATOM 724 C CA . ASN A 1 86 ? 10.069 -14.101 -11.250 1.00 85.00 86 ASN A CA 1
ATOM 725 C C . ASN A 1 86 ? 10.216 -15.634 -11.154 1.00 85.00 86 ASN A C 1
ATOM 727 O O . ASN A 1 86 ? 10.085 -16.214 -10.076 1.00 85.00 86 ASN A O 1
ATOM 731 N N . GLU A 1 87 ? 10.570 -16.299 -12.260 1.00 84.88 87 GLU A N 1
ATOM 732 C CA . GLU A 1 87 ? 10.818 -17.756 -12.278 1.00 84.88 87 GLU A CA 1
ATOM 733 C C . GLU A 1 87 ? 11.979 -18.187 -11.367 1.00 84.88 87 GLU A C 1
ATOM 735 O O . GLU A 1 87 ? 11.963 -19.284 -10.814 1.00 84.88 87 GLU A O 1
ATOM 740 N N . ASP A 1 88 ? 12.965 -17.308 -11.167 1.00 88.25 88 ASP A N 1
ATOM 741 C CA . ASP A 1 88 ? 14.083 -17.513 -10.239 1.00 88.25 88 ASP A CA 1
ATOM 742 C C . ASP A 1 88 ? 13.695 -17.299 -8.761 1.00 88.25 88 ASP A C 1
ATOM 744 O O . ASP A 1 88 ? 14.531 -17.425 -7.864 1.00 88.25 88 ASP A O 1
ATOM 748 N N . GLY A 1 89 ? 12.424 -16.983 -8.497 1.00 87.19 89 GLY A N 1
ATOM 749 C CA . GLY A 1 89 ? 11.882 -16.704 -7.174 1.00 87.19 89 GLY A CA 1
ATOM 750 C C . GLY A 1 89 ? 12.117 -15.274 -6.684 1.00 87.19 89 GLY A C 1
ATOM 751 O O . GLY A 1 89 ? 11.658 -14.949 -5.586 1.00 87.19 89 GLY A O 1
ATOM 752 N N . GLY A 1 90 ? 12.801 -14.428 -7.462 1.00 90.19 90 GLY A N 1
ATOM 753 C CA . GLY A 1 90 ? 13.040 -13.019 -7.157 1.00 90.19 90 GLY A CA 1
ATOM 754 C C . GLY A 1 90 ? 11.858 -12.101 -7.486 1.00 90.19 90 GLY A C 1
ATOM 755 O O . GLY A 1 90 ? 10.793 -12.544 -7.909 1.00 90.19 90 GLY A O 1
ATOM 756 N N . TRP A 1 91 ? 12.063 -10.793 -7.311 1.00 90.75 91 TRP A N 1
ATOM 757 C CA . TRP A 1 91 ? 11.072 -9.754 -7.617 1.00 90.75 91 TRP A CA 1
ATOM 758 C C . TRP A 1 91 ? 11.692 -8.592 -8.399 1.00 90.75 91 TRP A C 1
ATOM 760 O O . TRP A 1 91 ? 12.886 -8.311 -8.246 1.00 90.75 91 TRP A O 1
ATOM 770 N N . PRO A 1 92 ? 10.892 -7.858 -9.192 1.00 86.12 92 PRO A N 1
ATOM 771 C CA . PRO A 1 92 ? 11.326 -6.610 -9.798 1.00 86.12 92 PRO A CA 1
ATOM 772 C C . PRO A 1 92 ? 11.696 -5.576 -8.726 1.00 86.12 92 PRO A C 1
ATOM 774 O O . PRO A 1 92 ? 11.013 -5.408 -7.713 1.00 86.12 92 PRO A O 1
ATOM 777 N N . LYS A 1 93 ? 12.791 -4.854 -8.971 1.00 87.88 93 LYS A N 1
ATOM 778 C CA . LYS A 1 93 ? 13.249 -3.763 -8.103 1.00 87.88 93 LYS A CA 1
ATOM 779 C C . LYS A 1 93 ? 12.449 -2.482 -8.345 1.00 87.88 93 LYS A C 1
ATOM 781 O O . LYS A 1 93 ? 11.937 -2.268 -9.439 1.00 87.88 93 LYS A O 1
ATOM 786 N N . ASN A 1 94 ? 12.442 -1.599 -7.346 1.00 90.56 94 ASN A N 1
ATOM 787 C CA . ASN A 1 94 ? 11.950 -0.222 -7.459 1.00 90.56 94 ASN A CA 1
ATOM 788 C C . ASN A 1 94 ? 10.504 -0.093 -7.965 1.00 90.56 94 ASN A C 1
ATOM 790 O O . ASN A 1 94 ? 10.229 0.800 -8.753 1.00 90.56 94 ASN A O 1
ATOM 794 N N . ILE A 1 95 ? 9.590 -0.969 -7.539 1.00 87.38 95 ILE A N 1
ATOM 795 C CA . ILE A 1 95 ? 8.175 -0.923 -7.936 1.00 87.38 95 ILE A CA 1
ATOM 796 C C . ILE A 1 95 ? 7.283 -0.399 -6.803 1.00 87.38 95 ILE A C 1
ATOM 798 O O . ILE A 1 95 ? 7.521 -0.652 -5.619 1.00 87.38 95 ILE A O 1
ATOM 802 N N . ASP A 1 96 ? 6.216 0.316 -7.165 1.00 91.50 96 ASP A N 1
ATOM 803 C CA . ASP A 1 96 ? 5.159 0.696 -6.229 1.00 91.50 96 ASP A CA 1
ATOM 804 C C . ASP A 1 96 ? 4.174 -0.461 -6.025 1.00 91.50 96 ASP A C 1
ATOM 806 O O . ASP A 1 96 ? 3.174 -0.577 -6.729 1.00 91.50 96 ASP A O 1
ATOM 810 N N . TRP A 1 97 ? 4.440 -1.304 -5.025 1.00 91.12 97 TRP A N 1
ATOM 811 C CA . TRP A 1 97 ? 3.612 -2.471 -4.681 1.00 91.12 97 TRP A CA 1
ATOM 812 C C . TRP A 1 97 ? 2.156 -2.146 -4.316 1.00 91.12 97 TRP A C 1
ATOM 814 O O . TRP A 1 97 ? 1.314 -3.045 -4.289 1.00 91.12 97 TRP A O 1
ATOM 824 N N . LEU A 1 98 ? 1.839 -0.876 -4.043 1.00 92.50 98 LEU A N 1
ATOM 825 C CA . LEU A 1 98 ? 0.472 -0.427 -3.784 1.00 92.50 98 LEU A CA 1
ATOM 826 C C . LEU A 1 98 ? -0.264 -0.042 -5.059 1.00 92.50 98 LEU A C 1
ATOM 828 O O . LEU A 1 98 ? -1.463 0.208 -4.990 1.00 92.50 98 LEU A O 1
ATOM 832 N N . ALA A 1 99 ? 0.400 0.061 -6.207 1.00 90.00 99 ALA A N 1
ATOM 833 C CA . ALA A 1 99 ? -0.298 0.285 -7.459 1.00 90.00 99 ALA A CA 1
ATOM 834 C C . ALA A 1 99 ? -1.311 -0.846 -7.703 1.00 90.00 99 ALA A C 1
ATOM 836 O O . ALA A 1 99 ? -1.086 -2.004 -7.349 1.00 90.00 99 ALA A O 1
ATOM 837 N N . VAL A 1 100 ? -2.448 -0.506 -8.305 1.00 87.94 100 VAL A N 1
ATOM 838 C CA . VAL A 1 100 ? -3.339 -1.507 -8.894 1.00 87.94 100 VAL A CA 1
ATOM 839 C C . VAL A 1 100 ? -2.627 -2.019 -10.138 1.00 87.94 100 VAL A C 1
ATOM 841 O O . VAL A 1 100 ? -2.758 -1.449 -11.222 1.00 87.94 100 VAL A O 1
ATOM 844 N N . LEU A 1 101 ? -1.780 -3.020 -9.928 1.00 79.25 101 LEU A N 1
ATOM 845 C CA . LEU A 1 101 ? -1.023 -3.684 -10.972 1.00 79.25 101 LEU A CA 1
ATOM 846 C C . LEU A 1 101 ? -1.939 -4.682 -11.681 1.00 79.25 101 LEU A C 1
ATOM 848 O O . LEU A 1 101 ? -2.908 -5.172 -11.095 1.00 79.25 101 LEU A O 1
ATOM 852 N N . ASN A 1 102 ? -1.661 -4.969 -12.952 1.00 71.06 102 ASN A N 1
ATOM 853 C CA . ASN A 1 102 ? -2.373 -6.052 -13.613 1.00 71.06 102 ASN A CA 1
ATOM 854 C C . ASN A 1 102 ? -1.950 -7.373 -12.946 1.00 71.06 102 ASN A C 1
ATOM 856 O O . ASN A 1 102 ? -0.772 -7.719 -12.952 1.00 71.06 102 ASN A O 1
ATOM 860 N N . SER A 1 103 ? -2.910 -8.070 -12.337 1.00 58.84 103 SER A N 1
ATOM 861 C CA . SER A 1 103 ? -2.703 -9.298 -11.566 1.00 58.84 103 SER A CA 1
ATOM 862 C C . SER A 1 103 ? -2.579 -10.561 -12.423 1.00 58.84 103 SER A C 1
ATOM 864 O O . SER A 1 103 ? -2.491 -11.651 -11.858 1.00 58.84 103 SER A O 1
ATOM 866 N N . ASP A 1 104 ? -2.574 -10.436 -13.754 1.00 61.03 104 ASP A N 1
ATOM 867 C CA . ASP A 1 104 ? -2.223 -11.504 -14.699 1.00 61.03 104 ASP A CA 1
ATOM 868 C C . ASP A 1 104 ? -0.735 -11.881 -14.552 1.00 61.03 104 ASP A C 1
ATOM 870 O O . ASP A 1 104 ? 0.094 -11.628 -15.417 1.00 61.03 104 ASP A O 1
ATOM 874 N N . SER A 1 105 ? -0.350 -12.433 -13.409 1.00 52.81 105 SER A N 1
ATOM 875 C CA . SER A 1 105 ? 0.996 -12.944 -13.152 1.00 52.81 105 SER A CA 1
ATOM 876 C C . SER A 1 105 ? 1.481 -13.858 -14.275 1.00 52.81 105 SER A C 1
ATOM 878 O O . SER A 1 105 ? 0.718 -14.729 -14.684 1.00 52.81 105 SER A O 1
ATOM 880 N N . VAL A 1 106 ? 2.737 -13.668 -14.721 1.00 46.38 106 VAL A N 1
ATOM 881 C CA . VAL A 1 106 ? 3.332 -13.938 -16.063 1.00 46.38 106 VAL A CA 1
ATOM 882 C C . VAL A 1 106 ? 3.351 -12.699 -17.000 1.00 46.38 106 VAL A C 1
ATOM 884 O O . VAL A 1 106 ? 3.954 -12.734 -18.069 1.00 46.38 106 VAL A O 1
ATOM 887 N N . TYR A 1 107 ? 2.805 -11.538 -16.601 1.00 44.00 107 TYR A N 1
ATOM 888 C CA . TYR A 1 107 ? 2.579 -10.383 -17.503 1.00 44.00 107 TYR A CA 1
ATOM 889 C C . TYR A 1 107 ? 3.803 -9.763 -18.219 1.00 44.00 107 TYR A C 1
ATOM 891 O O . TYR A 1 107 ? 3.626 -9.064 -19.218 1.00 44.00 107 TYR A O 1
ATOM 899 N N . THR A 1 108 ? 5.039 -10.030 -17.796 1.00 39.28 108 THR A N 1
ATOM 900 C CA . THR A 1 108 ? 6.217 -9.699 -18.623 1.00 39.28 108 THR A CA 1
ATOM 901 C C . THR A 1 108 ? 7.170 -10.880 -18.803 1.00 39.28 108 THR A C 1
ATOM 903 O O . THR A 1 108 ? 8.331 -10.671 -19.110 1.00 39.28 108 THR A O 1
ATOM 906 N N . SER A 1 109 ? 6.727 -12.129 -18.660 1.00 41.34 109 SER A N 1
ATOM 907 C CA . SER A 1 109 ? 7.545 -13.281 -19.082 1.00 41.34 109 SER A CA 1
ATOM 908 C C . SER A 1 109 ? 7.490 -13.512 -20.605 1.00 41.34 109 SER A C 1
ATOM 910 O O . SER A 1 109 ? 8.267 -14.306 -21.122 1.00 41.34 109 SER A O 1
ATOM 912 N N . LEU A 1 110 ? 6.589 -12.828 -21.336 1.00 42.53 110 LEU A N 1
ATOM 913 C CA . LEU A 1 110 ? 6.294 -13.078 -22.762 1.00 42.53 110 LEU A CA 1
ATOM 914 C C . LEU A 1 110 ? 6.222 -11.835 -23.674 1.00 42.53 110 LEU A C 1
ATOM 916 O O . LEU A 1 110 ? 5.857 -11.974 -24.838 1.00 42.53 110 LEU A O 1
ATOM 920 N N . LYS A 1 111 ? 6.513 -10.607 -23.208 1.00 38.75 111 LYS A N 1
ATOM 921 C CA . LYS A 1 111 ? 6.463 -9.438 -24.121 1.00 38.75 111 LYS A CA 1
ATOM 922 C C . LYS A 1 111 ? 7.760 -9.198 -24.910 1.00 38.75 111 LYS A C 1
ATOM 924 O O . LYS A 1 111 ? 7.716 -8.456 -25.885 1.00 38.75 111 LYS A O 1
ATOM 929 N N . GLU A 1 112 ? 8.876 -9.827 -24.533 1.00 39.22 112 GLU A N 1
ATOM 930 C CA . GLU A 1 112 ? 10.170 -9.699 -25.234 1.00 39.22 112 GLU A CA 1
ATOM 931 C C . GLU A 1 112 ? 10.963 -11.018 -25.375 1.00 39.22 112 GLU A C 1
ATOM 933 O O . GLU A 1 112 ? 12.122 -10.972 -25.784 1.00 39.22 112 GLU A O 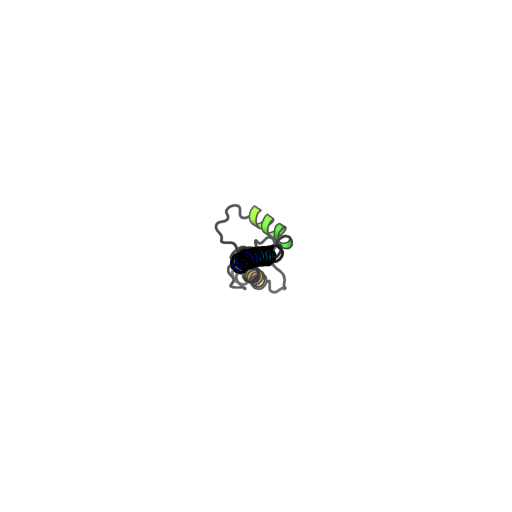1
ATOM 938 N N . SER A 1 113 ? 10.379 -12.183 -25.066 1.00 39.72 113 SER A N 1
ATOM 939 C CA . SER A 1 113 ? 11.013 -13.493 -25.307 1.00 39.72 113 SER A CA 1
ATOM 940 C C . SER A 1 113 ? 10.489 -14.180 -26.565 1.00 39.72 113 SER A C 1
ATOM 942 O O . SER A 1 113 ? 9.293 -14.005 -26.896 1.00 39.72 113 SER A O 1
#

Secondary structure (DSSP, 8-state):
--HHHHHHHHHHHHHHHHHHHHHHHHHHHHHHT-------GGGSPP-GGGHHHHHHHHHH--S--S-B--TT-HHHHHHHHHHT--TTS---SS--TTB-----TTTTTSS--

Foldseek 3Di:
DPVVVVVVVVVVVVVVVVVVVVVVVVVVVVVVPPDDPPPCPVPFDDCPVVVQLQVQLCVVVVDDPFDFADSVVVVQLVLLVVLQQDPVRDGDGSDDSRTNDDSNRCVPVPPPD

pLDDT: mean 76.17, std 14.98, range [38.75, 93.62]

Sequence (113 aa):
MYAKWLGKLNVSKEVYNMKAVFVAIMSFLVFLFSTEVKAQEDRYFSLEGFYDGIHHWNLEHKIRQYKRYGKKQVREIAANLIAYQNEDGGWPKNIDWLAVLNSDSVYTSLKES

Radius of gyration: 33.64 Å; chains: 1; bounding box: 69×31×91 Å